Protein AF-Q3YEE6-F1 (afdb_monomer)

Radius of gyration: 30.56 Å; Cα contacts (8 Å, |Δi|>4): 69; chains: 1; bounding box: 64×39×68 Å

Structure (mmCIF, N/CA/C/O backbone):
data_AF-Q3YEE6-F1
#
_entry.id   AF-Q3YEE6-F1
#
loop_
_atom_site.group_PDB
_atom_site.id
_atom_site.type_symbol
_atom_site.label_atom_id
_atom_site.label_alt_id
_atom_site.label_comp_id
_atom_site.label_asym_id
_atom_site.label_entity_id
_atom_site.label_seq_id
_atom_site.pdbx_PDB_ins_code
_atom_site.Cartn_x
_atom_site.Cartn_y
_atom_site.Cartn_z
_atom_site.occupancy
_atom_site.B_iso_or_equiv
_atom_site.auth_seq_id
_atom_site.auth_comp_id
_atom_site.auth_asym_id
_atom_site.auth_atom_id
_atom_site.pdbx_PDB_model_num
ATOM 1 N N . MET A 1 1 ? -45.112 -21.203 43.623 1.00 60.38 1 MET A N 1
ATOM 2 C CA . MET A 1 1 ? -44.753 -20.339 42.471 1.00 60.38 1 MET A CA 1
ATOM 3 C C . MET A 1 1 ? -43.275 -19.903 42.408 1.00 60.38 1 MET A C 1
ATOM 5 O O . MET A 1 1 ? -42.959 -19.021 41.626 1.00 60.38 1 MET A O 1
ATOM 9 N N . LYS A 1 2 ? -42.340 -20.500 43.174 1.00 75.56 2 LYS A N 1
ATOM 10 C CA . LYS A 1 2 ? -40.890 -20.205 43.049 1.00 75.56 2 LYS A CA 1
ATOM 11 C C . LYS A 1 2 ? -40.196 -21.074 41.991 1.00 75.56 2 LYS A C 1
ATOM 13 O O . LYS A 1 2 ? -39.304 -20.603 41.297 1.00 75.56 2 LYS A O 1
ATOM 18 N N . LEU A 1 3 ? -40.665 -22.316 41.836 1.00 85.38 3 LEU A N 1
ATOM 19 C CA . LEU A 1 3 ? -40.087 -23.298 40.919 1.00 85.38 3 LEU A CA 1
ATOM 20 C C . LEU A 1 3 ? -40.199 -22.861 39.451 1.00 85.38 3 LEU A C 1
ATOM 22 O O . LEU A 1 3 ? -39.217 -22.898 38.726 1.00 85.38 3 LEU A O 1
ATOM 26 N N . THR A 1 4 ? -41.373 -22.389 39.024 1.00 88.50 4 THR A N 1
ATOM 27 C CA . THR A 1 4 ? -41.614 -21.959 37.637 1.00 88.50 4 THR A CA 1
ATOM 28 C C . THR A 1 4 ? -40.713 -20.799 37.227 1.00 88.50 4 THR A C 1
ATOM 30 O O . THR A 1 4 ? -40.145 -20.831 36.143 1.00 88.50 4 THR A O 1
ATOM 33 N N . CYS A 1 5 ? -40.514 -19.816 38.110 1.00 88.56 5 CYS A N 1
ATOM 34 C CA . CYS A 1 5 ? -39.599 -18.705 37.855 1.00 88.56 5 CYS A CA 1
ATOM 35 C C . CYS A 1 5 ? -38.152 -19.195 37.675 1.00 88.56 5 CYS A C 1
ATOM 37 O O . CYS A 1 5 ? -37.504 -18.847 36.691 1.00 88.56 5 CYS A O 1
ATOM 39 N N . ALA A 1 6 ? -37.674 -20.076 38.562 1.00 89.06 6 ALA A N 1
ATOM 40 C CA . ALA A 1 6 ? -36.334 -20.656 38.450 1.00 89.06 6 ALA A CA 1
ATOM 41 C C . ALA A 1 6 ? -36.145 -21.459 37.148 1.00 89.06 6 ALA A C 1
ATOM 43 O O . ALA A 1 6 ? -35.102 -21.348 36.507 1.00 89.06 6 ALA A O 1
ATOM 44 N N . LEU A 1 7 ? -37.166 -22.213 36.722 1.00 90.31 7 LEU A N 1
ATOM 45 C CA . LEU A 1 7 ? -37.138 -22.957 35.459 1.00 90.31 7 LEU A CA 1
ATOM 46 C C . LEU A 1 7 ? -37.065 -22.026 34.241 1.00 90.31 7 LEU A C 1
ATOM 48 O O . LEU A 1 7 ? -36.282 -22.287 33.331 1.00 90.31 7 LEU A O 1
ATOM 52 N N . ILE A 1 8 ? -37.823 -20.925 34.234 1.00 92.06 8 ILE A N 1
ATOM 53 C CA . ILE A 1 8 ? -37.783 -19.936 33.145 1.00 92.06 8 ILE A CA 1
ATOM 54 C C . ILE A 1 8 ? -36.389 -19.302 33.051 1.00 92.06 8 ILE A C 1
ATOM 56 O O . ILE A 1 8 ? -35.816 -19.249 31.965 1.00 92.06 8 ILE A O 1
ATOM 60 N N . VAL A 1 9 ? -35.809 -18.874 34.177 1.00 90.06 9 VAL A N 1
ATOM 61 C CA . VAL A 1 9 ? -34.463 -18.271 34.200 1.00 90.06 9 VAL A CA 1
ATOM 62 C C . VAL A 1 9 ? -33.398 -19.263 33.713 1.00 90.06 9 VAL A C 1
ATOM 64 O O . VAL A 1 9 ? -32.545 -18.892 32.907 1.00 90.06 9 VAL A O 1
ATOM 67 N N . ALA A 1 10 ? -33.476 -20.532 34.128 1.00 90.69 10 ALA A N 1
ATOM 68 C CA . ALA A 1 10 ? -32.562 -21.574 33.660 1.00 90.69 10 ALA A CA 1
ATOM 69 C C . ALA A 1 10 ? -32.687 -21.828 32.144 1.00 90.69 10 ALA A C 1
ATOM 71 O O . ALA A 1 10 ? -31.673 -21.932 31.452 1.00 90.69 10 ALA A O 1
ATOM 72 N N . MET A 1 11 ? -33.913 -21.873 31.607 1.00 90.31 11 MET A N 1
ATOM 73 C CA . MET A 1 11 ? -34.158 -22.030 30.166 1.00 90.31 11 MET A CA 1
ATOM 74 C C . MET A 1 11 ? -33.621 -20.850 29.349 1.00 90.31 11 MET A C 1
ATOM 76 O O . MET A 1 11 ? -33.021 -21.056 28.291 1.00 90.31 11 MET A O 1
ATOM 80 N N . LEU A 1 12 ? -33.782 -19.618 29.842 1.00 90.44 12 LEU A N 1
ATOM 81 C CA . LEU A 1 12 ? -33.228 -18.426 29.194 1.00 90.44 12 LEU A CA 1
ATOM 82 C C . LEU A 1 12 ? -31.696 -18.485 29.131 1.00 90.44 12 LEU A C 1
ATOM 84 O O . LEU A 1 12 ? -31.119 -18.226 28.075 1.00 90.44 12 LEU A O 1
ATOM 88 N N . PHE A 1 13 ? -31.044 -18.884 30.228 1.00 86.19 13 PHE A N 1
ATOM 89 C CA . PHE A 1 13 ? -29.586 -18.997 30.281 1.00 86.19 13 PHE A CA 1
ATOM 90 C C . PHE A 1 13 ? -29.060 -20.059 29.303 1.00 86.19 13 PHE A C 1
ATOM 92 O O . PHE A 1 13 ? -28.144 -19.790 28.527 1.00 86.19 13 PHE A O 1
ATOM 99 N N . LEU A 1 14 ? -29.699 -21.234 29.258 1.00 86.62 14 LEU A N 1
ATOM 100 C CA . LEU A 1 14 ? -29.357 -22.296 28.304 1.00 86.62 14 LEU A CA 1
ATOM 101 C C . LEU A 1 14 ? -29.551 -21.862 26.843 1.00 86.62 14 LEU A C 1
ATOM 103 O O . LEU A 1 14 ? -28.722 -22.190 25.994 1.00 86.62 14 LEU A O 1
ATOM 107 N N . THR A 1 15 ? -30.613 -21.107 26.547 1.00 84.94 15 THR A N 1
ATOM 108 C CA . THR A 1 15 ? -30.884 -20.594 25.191 1.00 84.94 15 THR A CA 1
ATOM 109 C C . THR A 1 15 ? -29.818 -19.586 24.758 1.00 84.94 15 THR A C 1
ATOM 111 O O . THR A 1 15 ? 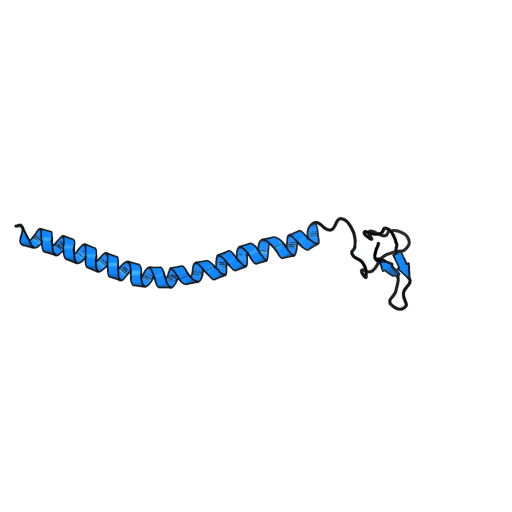-29.338 -19.648 23.627 1.00 84.94 15 THR A O 1
ATOM 114 N N . ALA A 1 16 ? -29.387 -18.705 25.667 1.00 80.12 16 ALA A N 1
ATOM 115 C CA . ALA A 1 16 ? -28.318 -17.746 25.401 1.00 80.12 16 ALA A CA 1
ATOM 116 C C . ALA A 1 16 ? -26.968 -18.437 25.134 1.00 80.12 16 ALA A C 1
ATOM 118 O O . ALA A 1 16 ? -26.286 -18.074 24.178 1.00 80.12 16 ALA A O 1
ATOM 119 N N . CYS A 1 17 ? -26.610 -19.469 25.911 1.00 78.31 17 CYS A N 1
ATOM 120 C CA . CYS A 1 17 ? -25.372 -20.234 25.703 1.00 78.31 17 CYS A CA 1
ATOM 121 C C . CYS A 1 17 ? -25.352 -21.016 24.376 1.00 78.31 17 CYS A C 1
ATOM 123 O O . CYS A 1 17 ? -24.300 -21.173 23.751 1.00 78.31 17 CYS A O 1
ATOM 125 N N . GLN A 1 18 ? -26.505 -21.519 23.925 1.00 72.69 18 GLN A N 1
ATOM 126 C CA . GLN A 1 18 ? -26.600 -22.175 22.618 1.00 72.69 18 GLN A CA 1
ATOM 127 C C . GLN A 1 18 ? -26.536 -21.166 21.464 1.00 72.69 18 GLN A C 1
ATOM 129 O O . GLN A 1 18 ? -25.911 -21.444 20.436 1.00 72.69 18 GLN A O 1
ATOM 134 N N . LEU A 1 19 ? -27.126 -19.979 21.642 1.00 64.94 19 LEU A N 1
ATOM 135 C CA . LEU A 1 19 ? -27.111 -18.930 20.626 1.00 64.94 19 LEU A CA 1
ATOM 136 C C . LEU A 1 19 ? -25.694 -18.378 20.395 1.00 64.94 19 LEU A C 1
ATOM 138 O O . LEU A 1 19 ? -25.284 -18.226 19.244 1.00 64.94 19 LEU A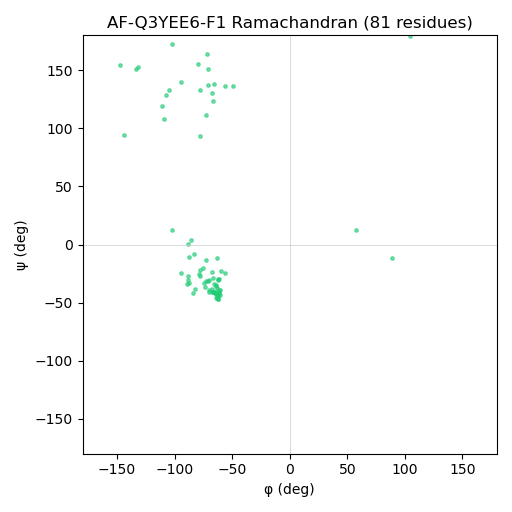 O 1
ATOM 142 N N . THR A 1 20 ? -24.900 -18.185 21.454 1.00 60.34 20 THR A N 1
ATOM 143 C CA . THR A 1 20 ? -23.504 -17.727 21.322 1.00 60.34 20 THR A CA 1
ATOM 144 C C . THR A 1 20 ? -22.623 -18.732 20.582 1.00 60.34 20 THR A C 1
ATOM 146 O O . THR A 1 20 ? -21.797 -18.335 19.766 1.00 60.34 20 THR A O 1
ATOM 149 N N . THR A 1 21 ? -22.861 -20.037 20.751 1.00 57.75 21 THR A N 1
ATOM 150 C CA . THR A 1 21 ? -22.085 -21.079 20.051 1.00 57.75 21 THR A CA 1
ATOM 151 C C . THR A 1 21 ? -22.318 -21.063 18.529 1.00 57.75 21 THR A C 1
ATOM 153 O O . THR A 1 21 ? -21.413 -21.389 17.758 1.00 57.75 21 THR A O 1
ATOM 156 N N . THR A 1 22 ? -23.496 -20.627 18.065 1.00 56.09 22 THR A N 1
ATOM 157 C CA . THR A 1 22 ? -23.765 -20.472 16.622 1.00 56.09 22 THR A CA 1
ATOM 158 C C . THR A 1 22 ? -23.223 -19.145 16.080 1.00 56.09 22 THR A C 1
ATOM 160 O O . THR A 1 22 ? -22.656 -19.122 14.982 1.00 56.09 22 THR A O 1
ATOM 163 N N . ASP A 1 23 ? -23.318 -18.054 16.847 1.00 54.84 23 ASP A N 1
ATOM 164 C CA . ASP A 1 23 ? -22.844 -16.731 16.412 1.00 54.84 23 ASP A CA 1
ATOM 165 C C . ASP A 1 23 ? -21.311 -16.586 16.421 1.00 54.84 23 ASP A C 1
ATOM 167 O O . ASP A 1 23 ? -20.747 -15.965 15.512 1.00 54.84 23 ASP A O 1
ATOM 171 N N . ASP A 1 24 ? -20.597 -17.243 17.340 1.00 54.56 24 ASP A N 1
ATOM 172 C CA . ASP A 1 24 ? -19.125 -17.227 17.356 1.00 54.56 24 ASP A CA 1
ATOM 173 C C . ASP A 1 24 ? -18.512 -17.957 16.144 1.00 54.56 24 ASP A C 1
ATOM 175 O O . ASP A 1 24 ? -17.413 -17.617 15.685 1.00 54.56 24 ASP A O 1
ATOM 179 N N . SER A 1 25 ? -19.255 -18.882 15.520 1.00 53.62 25 SER A N 1
ATOM 180 C CA . SER A 1 25 ? -18.849 -19.497 14.247 1.00 53.62 25 SER A CA 1
ATOM 181 C C . SER A 1 25 ? -18.937 -18.518 13.063 1.00 53.62 25 SER A C 1
ATOM 183 O O . SER A 1 25 ? -18.099 -18.554 12.155 1.00 53.62 25 SER A O 1
ATOM 185 N N . ARG A 1 26 ? -19.886 -17.569 13.103 1.00 55.41 26 ARG A N 1
ATOM 186 C CA . ARG A 1 26 ? -20.001 -16.460 12.138 1.00 55.41 26 ARG A CA 1
ATOM 187 C C . ARG A 1 26 ? -18.993 -15.342 12.415 1.00 55.41 26 ARG A C 1
ATOM 189 O O . ARG A 1 26 ? -18.550 -14.673 11.477 1.00 55.41 26 ARG A O 1
ATOM 196 N N . GLY A 1 27 ? -18.559 -15.174 13.665 1.00 52.16 27 GLY A N 1
ATOM 197 C CA . GLY A 1 27 ? -17.549 -14.190 14.072 1.00 52.16 27 GLY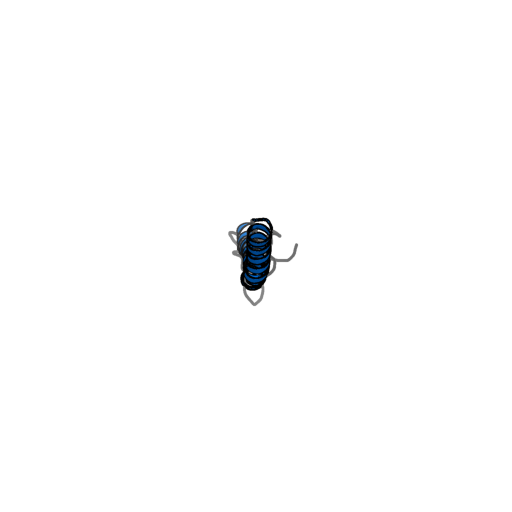 A CA 1
ATOM 198 C C . GLY A 1 27 ? -16.173 -14.404 13.430 1.00 52.16 27 GLY A C 1
ATOM 199 O O . GLY A 1 27 ? -15.477 -13.440 13.099 1.00 52.16 27 GLY A O 1
ATOM 200 N N . ARG A 1 28 ? -15.803 -15.653 13.122 1.00 50.88 28 ARG A N 1
ATOM 201 C CA . ARG A 1 28 ? -14.513 -15.963 12.480 1.00 50.88 28 ARG A CA 1
ATOM 202 C C . ARG A 1 28 ? -14.443 -15.552 10.998 1.00 50.88 28 ARG A C 1
ATOM 204 O O . ARG A 1 28 ? -13.348 -15.440 10.446 1.00 50.88 28 ARG A O 1
ATOM 211 N N . GLN A 1 29 ? -15.579 -15.231 10.372 1.00 53.31 29 GLN A N 1
ATOM 212 C CA . GLN A 1 29 ? -15.648 -14.712 8.999 1.00 53.31 29 GLN A CA 1
ATOM 213 C C . GLN A 1 29 ? -15.514 -13.174 8.915 1.00 53.31 29 GLN A C 1
ATOM 215 O O . GLN A 1 29 ? -15.276 -12.625 7.834 1.00 53.31 29 GLN A O 1
ATOM 220 N N . LYS A 1 30 ? -15.568 -12.449 10.044 1.00 53.22 30 LYS A N 1
ATOM 221 C CA . LYS A 1 30 ? -15.286 -10.998 10.062 1.00 53.22 30 LYS A CA 1
ATOM 222 C C . LYS A 1 30 ? -13.801 -10.675 9.875 1.00 53.22 30 LYS A C 1
ATOM 224 O O . LYS A 1 30 ? -13.475 -9.687 9.220 1.00 53.22 30 LYS A O 1
ATOM 229 N N . TYR A 1 31 ? -12.906 -11.546 10.337 1.00 55.22 31 TYR A N 1
ATOM 230 C CA . TYR A 1 31 ? -11.461 -11.358 10.186 1.00 55.22 31 TYR A CA 1
ATOM 231 C C . TYR A 1 31 ? -10.955 -11.335 8.731 1.00 55.22 31 TYR A C 1
ATOM 233 O O . TYR A 1 31 ? -10.156 -10.449 8.417 1.00 55.22 31 TYR A O 1
ATOM 241 N N . PRO A 1 32 ? -11.390 -12.212 7.798 1.00 57.31 32 PRO A N 1
ATOM 242 C CA . PRO A 1 32 ? -10.972 -12.085 6.404 1.00 57.31 32 PRO A CA 1
ATOM 243 C C . PRO A 1 32 ? -11.475 -10.784 5.767 1.00 57.31 32 PRO A C 1
ATOM 245 O O . PRO A 1 32 ? -10.726 -10.156 5.024 1.00 57.31 32 PRO A O 1
ATOM 248 N N . THR A 1 33 ? -12.675 -10.309 6.110 1.00 54.97 33 THR A N 1
ATOM 249 C CA . THR A 1 33 ? -13.232 -9.084 5.511 1.00 54.97 33 THR A CA 1
ATOM 250 C C . THR A 1 33 ? -12.490 -7.820 5.958 1.00 54.97 33 THR A C 1
ATOM 252 O O . THR A 1 33 ? -12.225 -6.944 5.133 1.00 54.97 33 THR A O 1
ATOM 255 N N . GLU A 1 34 ? -12.079 -7.721 7.225 1.00 56.44 34 GLU A N 1
ATOM 256 C CA . GLU A 1 34 ? -11.258 -6.591 7.686 1.00 56.44 34 GLU A CA 1
ATOM 257 C C . GLU A 1 34 ? -9.838 -6.626 7.115 1.00 56.44 34 GLU A C 1
ATOM 259 O O . GLU A 1 34 ? -9.344 -5.600 6.637 1.00 56.44 34 GLU A O 1
ATOM 264 N N . ARG A 1 35 ? -9.205 -7.806 7.046 1.00 56.72 35 ARG A N 1
ATOM 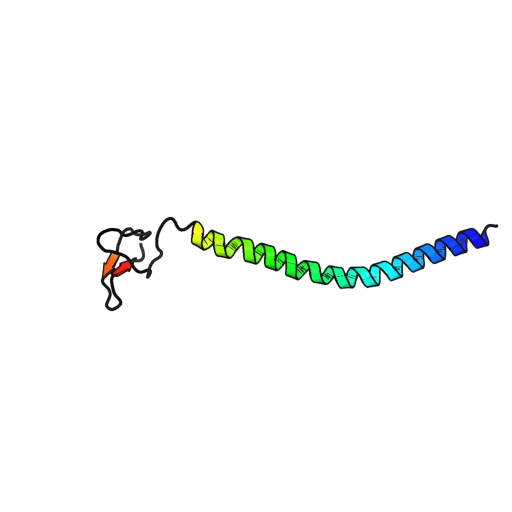265 C CA . ARG A 1 35 ? -7.891 -7.950 6.395 1.00 56.72 35 ARG A CA 1
ATOM 266 C C . ARG A 1 35 ? -7.955 -7.615 4.904 1.00 56.72 35 ARG A C 1
ATOM 268 O O . ARG A 1 35 ? -7.036 -6.976 4.391 1.00 56.72 35 ARG A O 1
ATOM 275 N N . LEU A 1 36 ? -9.039 -7.980 4.215 1.00 56.31 36 LEU A N 1
ATOM 276 C CA . LEU A 1 36 ? -9.277 -7.580 2.826 1.00 56.31 36 LEU A CA 1
ATOM 277 C C . LEU A 1 36 ? -9.528 -6.072 2.692 1.00 56.31 36 LEU A C 1
ATOM 279 O O . LEU A 1 36 ? -9.005 -5.474 1.757 1.00 56.31 36 LEU A O 1
ATOM 283 N N . ARG A 1 37 ? -10.238 -5.422 3.623 1.00 57.81 37 ARG A N 1
ATOM 284 C CA . ARG A 1 37 ? -10.430 -3.957 3.601 1.00 57.81 37 ARG A CA 1
ATOM 285 C C . ARG A 1 37 ? -9.121 -3.191 3.809 1.00 57.81 37 ARG A C 1
ATOM 287 O O . ARG A 1 37 ? -8.869 -2.226 3.085 1.00 57.81 37 ARG A O 1
ATOM 294 N N . VAL A 1 38 ? -8.256 -3.641 4.719 1.00 57.22 38 VAL A N 1
ATOM 295 C CA . VAL A 1 38 ? -6.917 -3.052 4.920 1.00 57.22 38 VAL A CA 1
ATOM 296 C C . VAL A 1 38 ? -6.019 -3.303 3.701 1.00 57.22 38 VAL A C 1
ATOM 298 O O . VAL A 1 38 ? -5.326 -2.394 3.239 1.00 57.22 38 VAL A O 1
ATOM 301 N N . LYS A 1 39 ? -6.085 -4.507 3.115 1.00 54.97 39 LYS A N 1
ATOM 302 C CA . LYS A 1 39 ? -5.321 -4.866 1.912 1.00 54.97 39 LYS A CA 1
ATOM 303 C C . LYS A 1 39 ? -5.875 -4.249 0.624 1.00 54.97 39 LYS A C 1
ATOM 305 O O . LYS A 1 39 ? -5.117 -4.145 -0.324 1.00 54.97 39 LYS A O 1
ATOM 310 N N . MET A 1 40 ? -7.135 -3.811 0.558 1.00 56.50 40 MET A N 1
ATOM 311 C CA . MET A 1 40 ? -7.682 -3.073 -0.596 1.00 56.50 40 MET A CA 1
ATOM 312 C C . MET A 1 40 ? -7.476 -1.561 -0.499 1.00 56.50 40 MET A C 1
ATOM 314 O O . MET A 1 40 ? -7.371 -0.907 -1.537 1.00 56.50 40 MET A O 1
ATOM 318 N N . ARG A 1 41 ? -7.372 -0.995 0.712 1.00 55.59 41 ARG A N 1
ATOM 319 C CA . ARG A 1 41 ? -7.112 0.444 0.884 1.00 55.59 41 ARG A CA 1
ATOM 320 C C . ARG A 1 41 ? -5.696 0.866 0.471 1.00 55.59 41 ARG A C 1
ATOM 322 O O . ARG A 1 41 ? -5.537 1.970 -0.030 1.00 55.59 41 ARG A O 1
ATOM 329 N N . ASN A 1 42 ? -4.687 0.003 0.601 1.00 53.91 42 ASN A N 1
ATOM 330 C CA . ASN A 1 42 ? -3.286 0.381 0.351 1.00 53.91 42 ASN A CA 1
ATOM 331 C C . ASN A 1 42 ? -2.668 0.123 -1.049 1.00 53.91 42 ASN A C 1
ATOM 333 O O . ASN A 1 42 ? -1.745 0.855 -1.404 1.00 53.91 42 ASN A O 1
ATOM 337 N N . PRO A 1 43 ? -3.111 -0.821 -1.905 1.00 53.94 43 PRO A N 1
ATOM 338 C CA . PRO A 1 43 ? -2.421 -1.091 -3.169 1.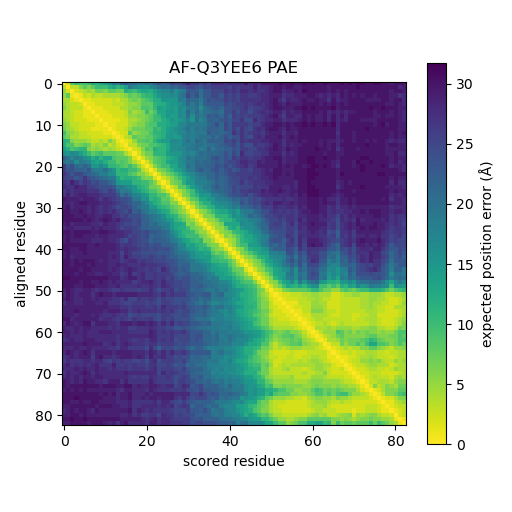00 53.94 43 PRO A CA 1
ATOM 339 C C . PRO A 1 43 ? -2.752 -0.067 -4.256 1.00 53.94 43 PRO A C 1
ATOM 341 O O . PRO A 1 43 ? -1.942 0.147 -5.155 1.00 53.94 43 PRO A O 1
ATOM 344 N N . LYS A 1 44 ? -3.923 0.581 -4.183 1.00 53.22 44 LYS A N 1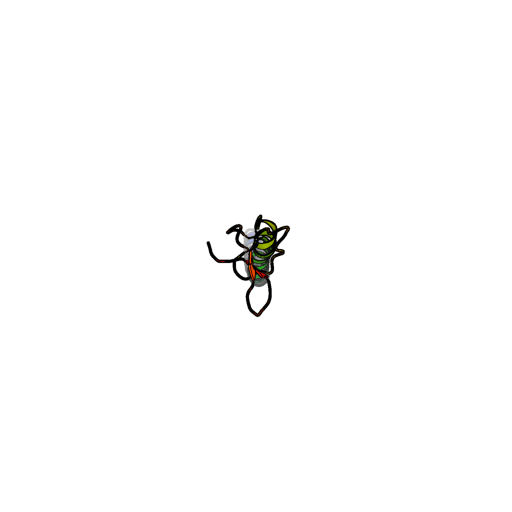
ATOM 345 C CA . LYS A 1 44 ? -4.304 1.623 -5.144 1.00 53.22 44 LYS A CA 1
ATOM 346 C C . LYS A 1 44 ? -3.732 2.983 -4.757 1.00 53.22 44 LYS A C 1
ATOM 348 O O . LYS A 1 44 ? -3.179 3.645 -5.626 1.00 53.22 44 LYS A O 1
ATOM 353 N N . LEU A 1 45 ? -3.751 3.354 -3.472 1.00 50.53 45 LEU A N 1
ATOM 354 C CA . LEU A 1 45 ? -3.138 4.615 -3.042 1.00 50.53 45 LEU A CA 1
ATOM 355 C C . LEU A 1 45 ? -1.639 4.648 -3.362 1.00 50.53 45 LEU A C 1
ATOM 357 O O . LEU A 1 45 ? -1.191 5.607 -3.966 1.00 50.53 45 LEU A O 1
ATOM 361 N N . SER A 1 46 ? -0.885 3.569 -3.118 1.00 52.28 46 SER A N 1
ATOM 362 C CA . SER A 1 46 ? 0.556 3.533 -3.431 1.00 52.28 46 SER A CA 1
ATOM 363 C C . SER A 1 46 ? 0.901 3.744 -4.919 1.00 52.28 46 SER A C 1
ATOM 365 O O . SER A 1 46 ? 2.019 4.158 -5.227 1.00 52.28 46 SER A O 1
ATOM 367 N N . LYS A 1 47 ? -0.034 3.489 -5.848 1.00 53.88 47 LYS A N 1
ATOM 368 C CA . LYS A 1 47 ? 0.138 3.836 -7.269 1.00 53.88 47 LYS A CA 1
ATOM 369 C C . LYS A 1 47 ? -0.349 5.249 -7.598 1.00 53.88 47 LYS A C 1
ATOM 371 O O . LYS A 1 47 ? 0.269 5.886 -8.438 1.00 53.88 47 LYS A O 1
ATOM 376 N N . LEU A 1 48 ? -1.402 5.744 -6.941 1.00 55.38 48 LEU A N 1
ATOM 377 C CA . LEU A 1 48 ? -1.945 7.086 -7.193 1.00 55.38 48 LEU A CA 1
ATOM 378 C C . LEU A 1 48 ? -1.135 8.225 -6.544 1.00 55.38 48 LEU A C 1
ATOM 380 O O . LEU A 1 48 ? -1.228 9.349 -7.021 1.00 55.38 48 LEU A O 1
ATOM 384 N N . THR A 1 49 ? -0.328 7.976 -5.504 1.00 57.62 49 THR A N 1
ATOM 385 C CA . THR A 1 49 ? 0.502 9.029 -4.872 1.00 57.62 49 THR A CA 1
ATOM 386 C C . THR A 1 49 ? 1.884 9.211 -5.499 1.00 57.62 49 THR A C 1
ATOM 388 O O . THR A 1 49 ? 2.666 10.029 -5.017 1.00 57.62 49 THR A O 1
ATOM 391 N N . LYS A 1 50 ? 2.242 8.443 -6.534 1.00 61.53 50 LYS A N 1
ATOM 392 C CA . LYS A 1 50 ? 3.548 8.598 -7.180 1.00 61.53 50 LYS A CA 1
ATOM 393 C C . LYS A 1 50 ? 3.511 9.812 -8.102 1.00 61.53 50 LYS A C 1
ATOM 395 O O . LYS A 1 50 ? 3.137 9.704 -9.260 1.00 61.53 50 LYS A O 1
ATOM 400 N N . THR A 1 51 ? 3.926 10.963 -7.579 1.00 79.06 51 THR A N 1
ATOM 401 C CA . THR A 1 51 ? 4.136 12.204 -8.348 1.00 79.06 51 THR A CA 1
ATOM 402 C C . THR A 1 51 ? 5.244 12.061 -9.401 1.00 79.06 51 THR A C 1
ATOM 404 O O . THR A 1 51 ? 5.437 12.950 -10.223 1.00 79.06 51 THR A O 1
ATOM 407 N N . CYS A 1 52 ? 6.016 10.974 -9.346 1.00 86.38 52 CYS A N 1
ATOM 408 C CA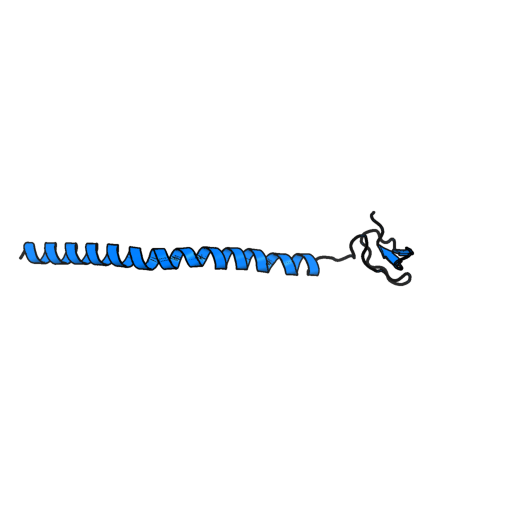 . CYS A 1 52 ? 7.144 10.723 -10.222 1.00 86.38 52 CYS A CA 1
ATOM 409 C C . CYS A 1 52 ? 7.330 9.228 -10.521 1.00 86.38 52 CYS A C 1
ATOM 411 O O . CYS A 1 52 ? 6.959 8.367 -9.714 1.00 86.38 52 CYS A O 1
ATOM 413 N N . ASP A 1 53 ? 7.951 8.933 -11.661 1.00 86.88 53 ASP A N 1
ATOM 414 C CA . ASP A 1 53 ? 8.217 7.580 -12.138 1.00 86.88 53 ASP A CA 1
ATOM 415 C C . ASP A 1 53 ? 9.426 6.965 -11.402 1.00 86.88 53 ASP A C 1
ATOM 417 O O . ASP A 1 53 ? 10.473 7.617 -11.259 1.00 86.88 53 ASP A O 1
ATOM 421 N N . PRO A 1 54 ? 9.317 5.717 -10.910 1.00 85.94 54 PRO A N 1
ATOM 422 C CA . PRO A 1 54 ? 10.402 5.041 -10.208 1.00 85.94 54 PRO A CA 1
ATOM 423 C C . PRO A 1 54 ? 11.549 4.632 -11.156 1.00 85.94 54 PRO A C 1
ATOM 425 O O . PRO A 1 54 ? 11.369 4.557 -12.370 1.00 85.94 54 PRO A O 1
ATOM 428 N N . PRO A 1 55 ? 12.739 4.298 -10.620 1.00 86.31 55 PRO A N 1
ATOM 429 C CA . PRO A 1 55 ? 13.845 3.790 -11.428 1.00 86.31 55 PRO A CA 1
ATOM 430 C C . PRO A 1 55 ? 13.457 2.538 -12.229 1.00 86.31 55 PRO A C 1
ATOM 432 O O . PRO A 1 55 ? 12.844 1.620 -11.685 1.00 86.31 55 PRO A O 1
ATOM 435 N N . GLY A 1 56 ? 13.856 2.491 -13.501 1.00 86.19 56 GLY A N 1
ATOM 436 C CA . GLY A 1 56 ? 13.539 1.406 -14.436 1.00 86.19 56 GLY A CA 1
ATOM 437 C C . GLY A 1 56 ? 12.234 1.584 -15.214 1.00 86.19 56 GLY A C 1
ATOM 438 O O . GLY A 1 56 ? 12.032 0.859 -16.185 1.00 86.19 56 GLY A O 1
ATOM 439 N N . ASP A 1 57 ? 11.386 2.545 -14.838 1.00 87.00 57 ASP A N 1
ATOM 440 C CA . ASP A 1 57 ? 10.182 2.862 -15.605 1.00 87.00 57 ASP A CA 1
ATOM 441 C C . ASP A 1 57 ? 10.537 3.555 -16.928 1.00 87.00 57 ASP A C 1
ATOM 443 O O . ASP A 1 57 ? 11.572 4.225 -17.026 1.00 87.00 57 ASP A O 1
ATOM 447 N N . SER A 1 58 ? 9.707 3.380 -17.955 1.00 87.75 58 SER A N 1
ATOM 448 C CA . SER A 1 58 ? 9.950 3.975 -19.274 1.00 87.75 58 SER A CA 1
ATOM 449 C C . SER A 1 58 ? 9.746 5.488 -19.238 1.00 87.75 58 SER A C 1
ATOM 451 O O . SER A 1 58 ? 8.761 5.959 -18.679 1.00 87.75 58 SER A O 1
ATOM 453 N N . CYS A 1 59 ? 10.629 6.255 -19.875 1.00 88.62 59 CYS A N 1
ATOM 454 C CA . CYS A 1 59 ? 10.551 7.717 -19.879 1.00 88.62 59 CYS A CA 1
ATOM 455 C C . CYS A 1 59 ? 10.699 8.300 -21.286 1.00 88.62 59 CYS A C 1
ATOM 457 O O . CYS A 1 59 ? 11.352 7.722 -22.150 1.00 88.62 59 CYS A O 1
ATOM 459 N N . SER A 1 60 ? 10.123 9.481 -21.525 1.00 85.00 60 SER A N 1
ATOM 460 C CA . SER A 1 60 ? 10.370 10.243 -22.753 1.00 85.00 60 SER A CA 1
ATOM 461 C C . SER A 1 60 ? 11.481 11.265 -22.528 1.00 85.00 60 SER A C 1
ATOM 463 O O . SER A 1 60 ? 11.527 11.931 -21.495 1.00 85.00 60 SER A O 1
ATOM 465 N N . ARG A 1 61 ? 12.367 11.439 -23.517 1.00 75.69 61 ARG A N 1
ATOM 466 C CA . ARG A 1 61 ? 13.464 12.423 -23.447 1.00 75.69 61 ARG A CA 1
ATOM 467 C C . ARG A 1 61 ? 12.950 13.863 -23.305 1.00 75.69 61 ARG A C 1
ATOM 469 O O . ARG A 1 61 ? 13.624 14.682 -22.694 1.00 75.69 61 ARG A O 1
ATOM 476 N N . TRP A 1 62 ? 11.769 14.153 -23.851 1.00 76.06 62 TRP A N 1
ATOM 477 C CA . TRP A 1 62 ? 11.189 15.500 -23.901 1.00 76.06 62 TRP A CA 1
ATOM 478 C C . TRP A 1 62 ? 10.359 15.836 -22.659 1.00 76.06 62 TRP A C 1
ATOM 480 O O . TRP A 1 62 ? 10.294 16.988 -22.247 1.00 76.06 62 TRP A O 1
ATOM 490 N N . TYR A 1 63 ? 9.736 14.826 -22.052 1.00 75.06 63 TYR A N 1
ATOM 491 C CA . TYR A 1 63 ? 8.880 14.980 -20.884 1.00 75.06 63 TYR A CA 1
ATOM 492 C C . TYR A 1 63 ? 9.078 13.759 -19.988 1.00 75.06 63 TYR A C 1
ATOM 494 O O . TYR A 1 63 ? 8.489 12.703 -20.219 1.00 75.06 63 TYR A O 1
ATOM 502 N N . ASN A 1 64 ? 9.979 13.877 -19.011 1.00 79.81 64 ASN A N 1
ATOM 503 C CA . ASN A 1 64 ? 10.235 12.817 -18.043 1.00 79.81 64 ASN A CA 1
ATOM 504 C C . ASN A 1 64 ? 9.612 13.179 -16.694 1.00 79.81 64 ASN A C 1
ATOM 506 O O . ASN A 1 64 ? 9.768 14.295 -16.193 1.00 79.81 64 ASN A O 1
ATOM 510 N N . HIS A 1 65 ? 8.903 12.221 -16.107 1.00 86.50 65 HIS A N 1
ATOM 511 C CA . HIS A 1 65 ? 8.384 12.319 -14.747 1.00 86.50 65 HIS A CA 1
ATOM 512 C C . HIS A 1 65 ? 9.238 11.515 -13.767 1.00 86.50 65 HIS A C 1
ATOM 514 O O . HIS A 1 65 ? 8.868 11.396 -12.610 1.00 86.50 65 HIS A O 1
ATOM 520 N N . CYS A 1 66 ? 10.428 11.053 -14.170 1.00 88.00 66 CYS A N 1
ATOM 521 C CA . CYS A 1 66 ? 11.364 10.325 -13.314 1.00 88.00 66 CYS A CA 1
ATOM 522 C C . CYS A 1 66 ? 11.605 11.029 -11.973 1.00 88.00 66 CYS A C 1
ATOM 524 O O . CYS A 1 66 ? 11.862 12.237 -11.931 1.00 88.00 66 CYS A O 1
ATOM 526 N N . CYS A 1 67 ? 11.610 10.271 -10.874 1.00 86.88 67 CYS A N 1
ATOM 527 C CA . CYS A 1 67 ? 11.892 10.819 -9.542 1.00 86.88 67 CYS A CA 1
ATOM 528 C C . CYS A 1 67 ? 13.303 11.418 -9.432 1.00 86.88 67 CYS A C 1
ATOM 530 O O . CYS A 1 67 ? 13.508 12.380 -8.702 1.00 86.88 67 CYS A O 1
ATOM 532 N N . SER A 1 68 ? 14.259 10.883 -10.194 1.00 86.44 68 SER A N 1
ATOM 533 C CA . SER A 1 68 ? 15.624 11.407 -10.324 1.00 86.44 68 SER A CA 1
ATOM 534 C C . SER A 1 68 ? 15.754 12.552 -11.335 1.00 86.44 68 SER A C 1
ATOM 536 O O . SER A 1 68 ? 16.827 13.130 -11.440 1.00 86.44 68 SER A O 1
ATOM 538 N N . LYS A 1 69 ? 14.700 12.863 -12.111 1.00 85.31 69 LYS A N 1
ATOM 539 C CA . LYS A 1 69 ? 14.724 13.753 -13.295 1.00 85.31 69 LYS A CA 1
ATOM 540 C C . LYS A 1 69 ? 15.701 13.331 -14.401 1.00 85.31 69 LYS A C 1
ATOM 542 O O . LYS A 1 69 ? 15.948 14.089 -15.337 1.00 85.31 69 LYS A O 1
ATOM 547 N N . LEU A 1 70 ? 16.227 12.108 -14.323 1.00 88.56 70 LEU A N 1
ATOM 548 C CA . LEU A 1 70 ? 17.161 11.550 -15.291 1.00 88.56 70 LEU A CA 1
ATOM 549 C C . LEU A 1 70 ? 16.501 10.420 -16.081 1.00 88.56 70 LEU A C 1
ATOM 551 O O . LEU A 1 70 ? 16.109 9.387 -15.535 1.00 88.56 70 LEU A O 1
ATOM 555 N N . CYS A 1 71 ? 16.434 10.622 -17.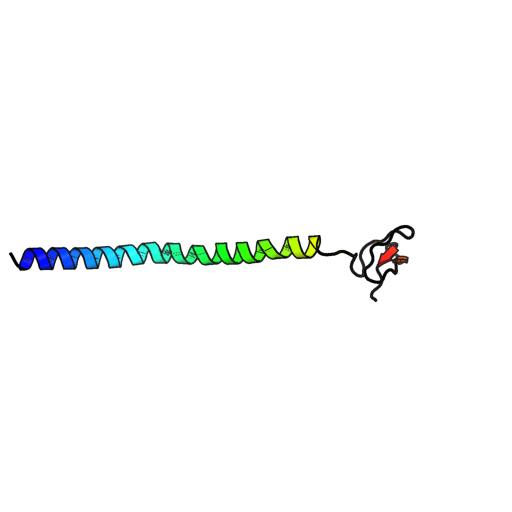395 1.00 88.56 71 CYS A N 1
ATOM 556 C CA . CYS A 1 71 ? 15.956 9.648 -18.363 1.00 88.56 71 CYS A CA 1
ATOM 557 C C . CYS A 1 71 ? 17.138 9.137 -19.196 1.00 88.56 71 CYS A C 1
ATOM 559 O O . CYS A 1 71 ? 17.690 9.866 -20.024 1.00 88.56 71 CYS A O 1
ATOM 561 N N . THR A 1 72 ? 17.554 7.891 -18.966 1.00 88.94 72 THR A N 1
ATOM 562 C CA . THR A 1 72 ? 18.731 7.290 -19.608 1.00 88.94 72 THR A CA 1
ATOM 563 C C . THR A 1 72 ? 18.309 6.263 -20.651 1.00 88.94 72 THR A C 1
ATOM 565 O O . THR A 1 72 ? 17.550 5.341 -20.361 1.00 88.94 72 THR A O 1
ATOM 568 N N . SER A 1 73 ? 18.840 6.378 -21.870 1.00 86.62 73 SER A N 1
ATOM 569 C CA . SER A 1 73 ? 18.632 5.378 -22.923 1.00 86.62 73 SER A CA 1
ATOM 570 C C . SER A 1 73 ? 19.427 4.110 -22.614 1.00 86.62 73 SER A C 1
ATOM 572 O O . SER A 1 73 ? 20.655 4.137 -22.649 1.00 86.62 73 SER A O 1
ATOM 574 N N . ARG A 1 74 ? 18.738 3.008 -22.303 1.00 83.25 74 ARG A N 1
ATOM 575 C CA . ARG A 1 74 ? 19.322 1.659 -22.196 1.00 83.25 74 ARG A CA 1
ATOM 576 C C . ARG A 1 74 ? 18.985 0.850 -23.453 1.00 83.25 74 ARG A C 1
ATOM 578 O O . ARG A 1 74 ? 18.174 1.286 -24.265 1.00 83.25 74 ARG A O 1
ATOM 585 N N . ASN A 1 75 ? 19.558 -0.349 -23.602 1.00 82.12 75 ASN A N 1
ATOM 586 C CA . ASN A 1 75 ? 19.239 -1.257 -24.720 1.00 82.12 75 ASN A CA 1
ATOM 587 C C . ASN A 1 75 ? 17.736 -1.595 -24.811 1.00 82.12 75 ASN A C 1
ATOM 589 O O . ASN A 1 75 ? 17.243 -1.902 -25.887 1.00 82.12 75 ASN A O 1
ATOM 593 N N . SER A 1 76 ? 17.006 -1.506 -23.695 1.00 80.56 76 SER A N 1
ATOM 594 C CA . SER A 1 76 ? 15.552 -1.695 -23.609 1.00 80.56 76 SER A CA 1
ATOM 595 C C . SER A 1 76 ? 14.731 -0.431 -23.908 1.00 80.56 76 SER A C 1
ATOM 597 O O . SER A 1 76 ? 13.514 -0.452 -23.755 1.00 80.56 76 SER A O 1
ATOM 599 N N . GLY A 1 77 ? 15.378 0.676 -24.284 1.00 84.56 77 GLY A N 1
ATOM 600 C CA . GLY A 1 77 ? 14.761 1.991 -24.440 1.00 84.56 77 GLY A CA 1
ATOM 601 C C . GLY A 1 77 ? 15.082 2.968 -23.295 1.00 84.56 77 GLY A C 1
ATOM 602 O O . GLY A 1 77 ? 15.829 2.644 -22.364 1.00 84.56 77 GLY A O 1
ATOM 603 N N . PRO A 1 78 ? 14.567 4.205 -23.377 1.00 88.88 78 PRO A N 1
ATOM 604 C CA . PRO A 1 78 ? 14.746 5.226 -22.348 1.00 88.88 78 PRO A CA 1
ATOM 605 C C . PRO A 1 78 ? 14.038 4.848 -21.039 1.00 88.88 78 PRO A C 1
ATOM 607 O O . PRO A 1 78 ? 12.835 4.599 -21.022 1.00 88.88 78 PRO A O 1
ATOM 610 N N . THR A 1 79 ? 14.797 4.808 -19.940 1.00 91.50 79 THR A N 1
ATOM 611 C CA . THR A 1 79 ? 14.323 4.425 -18.599 1.00 91.50 79 THR A CA 1
ATOM 612 C C . THR A 1 79 ? 14.803 5.393 -17.519 1.00 91.50 79 THR A C 1
ATOM 614 O O . THR A 1 79 ? 15.872 6.000 -17.646 1.00 91.50 79 THR A O 1
ATOM 617 N N . CYS A 1 80 ? 14.034 5.535 -16.440 1.00 90.38 80 CYS A N 1
ATOM 618 C CA . CYS A 1 80 ? 14.405 6.377 -15.306 1.00 90.38 80 CYS A CA 1
ATOM 619 C C . CYS A 1 80 ? 15.618 5.811 -14.560 1.00 90.38 80 CYS A C 1
ATOM 621 O O . CYS A 1 80 ? 15.639 4.631 -14.189 1.00 90.38 80 CYS A O 1
ATOM 623 N N . SER A 1 81 ? 16.629 6.643 -14.303 1.00 87.50 81 SER A N 1
ATOM 624 C CA . SER A 1 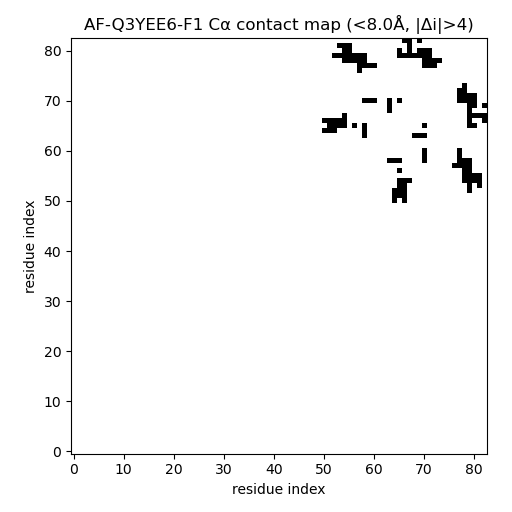81 ? 17.784 6.225 -13.506 1.00 87.50 81 SER A CA 1
ATOM 625 C C . SER A 1 81 ? 17.465 6.265 -12.011 1.00 87.50 81 SER A C 1
ATOM 627 O O . SER A 1 81 ? 16.598 7.012 -11.552 1.00 87.50 81 SER A O 1
ATOM 629 N N . ARG A 1 82 ? 18.193 5.468 -11.229 1.00 81.62 82 ARG A N 1
ATOM 630 C CA . ARG A 1 82 ? 18.213 5.615 -9.773 1.00 81.62 82 ARG A CA 1
ATOM 631 C C . ARG A 1 82 ? 18.874 6.969 -9.429 1.00 81.62 82 ARG A C 1
ATOM 633 O O . ARG A 1 82 ? 19.812 7.321 -10.150 1.00 81.62 82 ARG A O 1
ATOM 640 N N . PRO A 1 83 ? 18.352 7.740 -8.452 1.00 69.56 83 PRO A N 1
ATOM 641 C CA . PRO A 1 83 ? 19.025 8.947 -7.975 1.00 69.56 83 PRO A CA 1
ATOM 642 C C . PRO A 1 83 ? 20.411 8.625 -7.411 1.00 69.56 83 PRO A C 1
ATOM 644 O O . PRO A 1 83 ? 20.609 7.470 -6.952 1.00 69.56 83 PRO A O 1
#

Nearest PDB structures (foldseek):
  2mt7-assembly1_A  TM=6.437E-01  e=9.655E-01  Hysterocrates
  1tyk-assembly1_A  TM=5.900E-01  e=3.142E+00  Grammostola rosea
  5epm-assembly2_D  TM=5.440E-01  e=2.711E+00  Ceratogyrus marshalli

InterPro domains:
  IPR004214 Conotoxin [PF02950] (1-80)

pLDDT: mean 73.38, std 15.01, range [50.53, 92.06]

Organism: Conus lividus (NCBI:txid89426)

Secondary structure (DSSP, 8-state):
-HHHHHHHHHHHHHHHHHHHHHHHHHHTTHHHHHHHHHHHHHHHHHHHT-SSBPTTSB--SSS--BTTS-EEEETTEEEEPP-

Mean predicted aligned error: 19.14 Å

Solvent-accessible surface area (backbone atoms only — not comparable to full-atom values): 4838 Å² total; per-residue (Å²): 128,66,65,64,56,53,52,52,55,51,52,52,52,54,52,52,59,55,50,48,64,59,51,56,64,57,54,65,60,50,55,60,53,53,54,47,51,58,60,60,60,50,66,56,49,70,62,71,70,53,89,39,39,55,62,69,39,79,41,43,92,90,64,60,52,24,70,53,72,38,64,43,77,47,100,91,43,36,19,15,40,74,116

Foldseek 3Di:
DVVVVVVVVVVVVVVVVVVVVVVVVVVVVVVVVVVVVVVVVPPVVVVVPLQADEFFAAADPVDHRHPVPDFDQDPVGTTHHDD

Sequence (83 aa):
MKLTCALIVAMLFLTACQLTTTDDSRGRQKYPTERLRVKMRNPKLSKLTKTCDPPGDSCSRWYNHCCSKLCTSRNSGPTCSRP